Protein AF-A0AAV2IUK6-F1 (afdb_monomer_lite)

Sequence (153 aa):
MNGVLLRRDVLSLEKLEAQLKACLCRFSFSKAKPSVLALSLLIHDIPSVQSEDMLEVTTQIQRHLKIRKSELSCWGERVACCLSVYSSAHCTKPDHRRLQWVISRRTAHTLHATRTVPELPTIPESNWDHNSEDSDTLSSGEESMCSGEEPLS

Structure (mmCIF, N/CA/C/O backbone):
data_AF-A0AAV2IUK6-F1
#
_entry.id   AF-A0AAV2IUK6-F1
#
loop_
_atom_site.group_PDB
_atom_site.id
_atom_site.type_symbol
_atom_site.label_atom_id
_atom_site.label_alt_id
_atom_site.label_comp_id
_atom_site.label_asym_id
_atom_site.label_entity_id
_atom_site.label_seq_id
_atom_site.pdbx_PDB_ins_code
_atom_site.Cartn_x
_atom_site.Cartn_y
_atom_site.Cartn_z
_atom_site.occupancy
_atom_site.B_iso_or_equiv
_atom_site.auth_seq_id
_atom_site.auth_comp_id
_atom_site.auth_asym_id
_atom_site.auth_atom_id
_atom_site.pdbx_PDB_model_num
ATOM 1 N N . MET A 1 1 ? 8.836 30.228 24.528 1.00 35.81 1 MET A N 1
ATOM 2 C CA . MET A 1 1 ? 9.676 29.767 23.403 1.00 35.81 1 MET A CA 1
ATOM 3 C C . MET A 1 1 ? 9.277 28.329 23.129 1.00 35.81 1 MET A C 1
ATOM 5 O O . MET A 1 1 ? 9.625 27.455 23.906 1.00 35.81 1 MET A O 1
ATOM 9 N N . ASN A 1 2 ? 8.429 28.130 22.118 1.00 40.72 2 ASN A N 1
ATOM 10 C CA . ASN A 1 2 ? 7.950 26.817 21.690 1.00 40.72 2 ASN A CA 1
ATOM 11 C C . ASN A 1 2 ? 8.925 26.263 20.656 1.00 40.72 2 ASN A C 1
ATOM 13 O O . ASN A 1 2 ? 9.187 26.918 19.650 1.00 40.72 2 ASN A O 1
ATOM 17 N N . GLY A 1 3 ? 9.435 25.065 20.893 1.00 44.72 3 GLY A N 1
ATOM 18 C CA . GLY A 1 3 ? 10.270 24.351 19.941 1.00 44.72 3 GLY A CA 1
ATOM 19 C C . GLY A 1 3 ? 11.136 23.353 20.682 1.00 44.72 3 GLY A C 1
ATOM 20 O O . GLY A 1 3 ? 11.773 23.727 21.656 1.00 44.72 3 GLY A O 1
ATOM 21 N N . VAL A 1 4 ? 11.176 22.118 20.178 1.00 48.62 4 VAL A N 1
ATOM 22 C CA . VAL A 1 4 ? 11.909 20.954 20.708 1.00 48.62 4 VAL A CA 1
ATOM 23 C C . VAL A 1 4 ? 11.090 20.119 21.708 1.00 48.62 4 VAL A C 1
ATOM 25 O O . VAL A 1 4 ? 11.216 20.326 22.905 1.00 48.62 4 VAL A O 1
ATOM 28 N N . LEU A 1 5 ? 10.262 19.180 21.200 1.00 44.81 5 LEU A N 1
ATOM 29 C CA . LEU A 1 5 ? 10.004 17.819 21.752 1.00 44.81 5 LEU A CA 1
ATOM 30 C C . LEU A 1 5 ? 8.804 17.077 21.087 1.00 44.81 5 LEU A C 1
ATOM 32 O O . LEU A 1 5 ? 7.980 16.495 21.776 1.00 44.81 5 LEU A O 1
ATOM 36 N N . LEU A 1 6 ? 8.667 17.047 19.752 1.00 45.06 6 LEU A N 1
ATOM 37 C CA . LEU A 1 6 ? 7.573 16.270 19.116 1.00 45.06 6 LEU A CA 1
ATOM 38 C C . LEU A 1 6 ? 7.967 15.678 17.753 1.00 45.06 6 LEU A C 1
ATOM 40 O O . LEU A 1 6 ? 7.358 15.941 16.723 1.00 45.06 6 LEU A O 1
ATOM 44 N N . ARG A 1 7 ? 9.063 14.913 17.722 1.00 50.59 7 ARG A N 1
ATOM 45 C CA . ARG A 1 7 ? 9.522 14.221 16.503 1.00 50.59 7 ARG A CA 1
ATOM 46 C C . ARG A 1 7 ? 10.112 12.841 16.811 1.00 50.59 7 ARG A C 1
ATOM 48 O O . ARG A 1 7 ? 11.198 12.527 16.334 1.00 50.59 7 ARG A O 1
ATOM 55 N N . ARG A 1 8 ? 9.456 12.055 17.669 1.00 51.69 8 ARG A N 1
ATOM 56 C CA . ARG A 1 8 ? 9.884 10.673 17.951 1.00 51.69 8 ARG A CA 1
ATOM 57 C C . ARG A 1 8 ? 8.946 9.594 17.404 1.00 51.69 8 ARG A C 1
ATOM 59 O O . ARG A 1 8 ? 9.448 8.522 17.107 1.00 51.69 8 ARG A O 1
ATOM 66 N N . ASP A 1 9 ? 7.695 9.924 17.074 1.00 59.59 9 ASP A N 1
ATOM 67 C CA . ASP A 1 9 ? 6.688 8.898 16.755 1.00 59.59 9 ASP A CA 1
ATOM 68 C C . ASP A 1 9 ? 5.940 9.159 15.435 1.00 59.59 9 A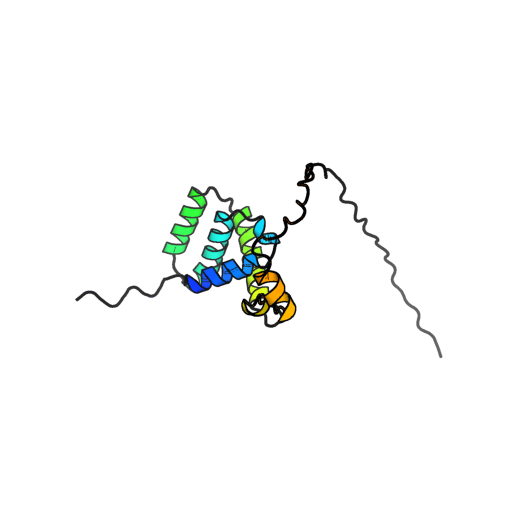SP A C 1
ATOM 70 O O . ASP A 1 9 ? 4.714 9.219 15.400 1.00 59.59 9 ASP A O 1
ATOM 74 N N . VAL A 1 10 ? 6.656 9.388 14.327 1.00 72.75 10 VAL A N 1
ATOM 75 C CA . VAL A 1 10 ? 6.011 9.696 13.035 1.00 72.75 10 VAL A CA 1
ATOM 76 C C . VAL A 1 10 ? 6.364 8.644 11.990 1.00 72.75 10 VAL A C 1
ATOM 78 O O . VAL A 1 10 ? 7.536 8.427 11.681 1.00 72.75 10 VAL A O 1
ATOM 81 N N . LEU A 1 11 ? 5.336 8.014 11.417 1.00 81.38 11 LEU A N 1
ATOM 82 C CA . LEU A 1 11 ? 5.467 7.140 10.252 1.00 81.38 11 LEU A CA 1
ATOM 83 C C . LEU A 1 11 ? 6.074 7.926 9.080 1.00 81.38 11 LEU A C 1
ATOM 85 O O . LEU A 1 11 ? 5.599 9.008 8.730 1.00 81.38 11 LEU A O 1
ATOM 89 N N . SER A 1 12 ? 7.116 7.380 8.450 1.00 89.31 12 SER A N 1
ATOM 90 C CA . SER A 1 12 ? 7.710 8.002 7.264 1.00 89.31 12 SER A CA 1
ATOM 91 C C . SER A 1 12 ? 6.785 7.824 6.061 1.00 89.31 12 SER A C 1
ATOM 93 O O . SER A 1 12 ? 6.610 6.710 5.564 1.00 89.31 12 SER A O 1
ATOM 95 N N . LEU A 1 13 ? 6.215 8.930 5.574 1.00 89.94 13 LEU A N 1
ATOM 96 C CA . LEU A 1 13 ? 5.354 8.929 4.390 1.00 89.94 13 LEU A CA 1
ATOM 97 C C . LEU A 1 13 ? 6.090 8.385 3.159 1.00 89.94 13 LEU A C 1
ATOM 99 O O . LEU A 1 13 ? 5.528 7.590 2.414 1.00 89.94 13 LEU A O 1
ATOM 103 N N . GLU A 1 14 ? 7.360 8.753 2.984 1.00 90.94 14 GLU A N 1
ATOM 104 C CA . GLU A 1 14 ? 8.196 8.274 1.877 1.00 90.94 14 GLU A CA 1
ATOM 105 C C . GLU A 1 14 ? 8.387 6.753 1.928 1.00 90.94 14 GLU A C 1
ATOM 107 O O . GLU A 1 14 ? 8.310 6.073 0.902 1.00 90.94 14 GLU A O 1
ATOM 112 N N . LYS A 1 15 ? 8.596 6.198 3.130 1.00 91.75 15 LYS A N 1
ATOM 113 C CA . LYS A 1 15 ? 8.713 4.749 3.327 1.00 91.75 15 LYS A CA 1
ATOM 114 C C . LYS A 1 15 ? 7.397 4.050 2.985 1.00 91.75 15 LYS A C 1
ATOM 116 O O . LYS A 1 15 ? 7.415 3.076 2.234 1.00 91.75 15 LYS A O 1
ATOM 121 N N . LEU A 1 16 ? 6.274 4.576 3.472 1.00 93.44 16 LEU A N 1
ATOM 122 C CA . LEU A 1 16 ? 4.947 4.020 3.211 1.00 93.44 16 LEU A CA 1
ATOM 123 C C . LEU A 1 16 ? 4.601 4.061 1.714 1.00 93.44 16 LEU A C 1
ATOM 125 O O . LEU A 1 16 ? 4.103 3.085 1.154 1.00 93.44 16 LEU A O 1
ATOM 129 N N . GLU A 1 17 ? 4.926 5.164 1.038 1.00 93.50 17 GLU A N 1
ATOM 130 C CA . GLU A 1 17 ? 4.766 5.311 -0.408 1.00 93.50 17 GLU A CA 1
ATOM 131 C C . GLU A 1 17 ? 5.622 4.291 -1.173 1.00 93.50 17 GLU A C 1
ATOM 133 O O . GLU A 1 17 ? 5.140 3.642 -2.105 1.00 93.50 17 GLU A O 1
ATOM 138 N N . ALA A 1 18 ? 6.881 4.101 -0.770 1.00 92.56 18 ALA A N 1
ATOM 139 C CA . ALA A 1 18 ? 7.762 3.107 -1.374 1.00 92.56 18 ALA A CA 1
ATOM 140 C C . ALA A 1 18 ? 7.238 1.673 -1.181 1.00 92.56 18 ALA A C 1
ATOM 142 O O . ALA A 1 18 ? 7.280 0.873 -2.119 1.00 92.56 18 ALA A O 1
ATOM 143 N N . GLN A 1 19 ? 6.703 1.348 -0.003 1.00 95.12 19 GLN A N 1
ATOM 144 C CA . GLN A 1 19 ? 6.092 0.047 0.279 1.00 95.12 19 GLN A CA 1
ATOM 145 C C . GLN A 1 19 ? 4.807 -0.178 -0.525 1.00 95.12 19 GLN A C 1
ATOM 147 O O . GLN A 1 19 ? 4.596 -1.270 -1.056 1.00 95.12 19 GLN A O 1
ATOM 152 N N . LEU A 1 20 ? 3.970 0.851 -0.673 1.00 95.75 20 LEU A N 1
ATOM 153 C CA . LEU A 1 20 ? 2.778 0.789 -1.515 1.00 95.75 20 LEU A CA 1
ATOM 154 C C . LEU A 1 20 ? 3.159 0.523 -2.975 1.00 95.75 20 LEU A C 1
ATOM 156 O O . LEU A 1 20 ? 2.622 -0.396 -3.594 1.00 95.75 20 LEU A O 1
ATOM 160 N N . LYS A 1 21 ? 4.135 1.267 -3.507 1.00 93.44 21 LYS A N 1
ATOM 161 C CA . LYS A 1 21 ? 4.675 1.039 -4.857 1.00 93.44 21 LYS A CA 1
ATOM 162 C C . LYS A 1 21 ? 5.208 -0.386 -5.012 1.00 93.44 21 LYS A C 1
ATOM 164 O O . LYS A 1 21 ? 4.907 -1.032 -6.011 1.00 93.44 21 LYS A O 1
ATOM 169 N N . ALA A 1 22 ? 5.937 -0.900 -4.020 1.00 94.12 22 ALA A N 1
ATOM 170 C CA . ALA A 1 22 ? 6.437 -2.274 -4.015 1.00 94.12 22 ALA A CA 1
ATOM 171 C C . ALA A 1 22 ? 5.303 -3.310 -4.091 1.00 94.12 22 ALA A C 1
ATOM 173 O O . ALA A 1 22 ? 5.368 -4.233 -4.903 1.00 94.12 22 ALA A O 1
ATOM 174 N N . CYS A 1 23 ? 4.237 -3.133 -3.304 1.00 95.50 23 CYS A N 1
ATOM 175 C CA . CYS A 1 23 ? 3.063 -4.008 -3.341 1.00 95.50 23 CYS A CA 1
ATOM 176 C C . CYS A 1 23 ? 2.380 -3.978 -4.717 1.00 95.50 23 CYS A C 1
ATOM 178 O O . CYS A 1 23 ? 2.057 -5.024 -5.277 1.00 95.50 23 CYS A O 1
ATOM 180 N N . LEU A 1 24 ? 2.227 -2.791 -5.308 1.00 93.69 24 LEU A N 1
ATOM 181 C CA . LEU A 1 24 ? 1.583 -2.616 -6.614 1.00 93.69 24 LEU A CA 1
ATOM 182 C C . LEU A 1 24 ? 2.424 -3.120 -7.799 1.00 93.69 24 LEU A C 1
ATOM 184 O O . LEU A 1 24 ? 1.882 -3.320 -8.882 1.00 93.69 24 LEU A O 1
ATOM 188 N N . CYS A 1 25 ? 3.711 -3.432 -7.601 1.00 91.00 25 CYS A N 1
ATOM 189 C CA . CYS A 1 25 ? 4.508 -4.161 -8.597 1.00 91.00 25 CYS A CA 1
ATOM 190 C C . CYS A 1 25 ? 4.041 -5.617 -8.778 1.00 91.00 25 CYS A C 1
ATOM 192 O O . CYS A 1 25 ? 4.460 -6.297 -9.715 1.00 91.00 25 CYS A O 1
ATOM 194 N N . ARG A 1 26 ? 3.198 -6.131 -7.875 1.00 89.62 26 ARG A N 1
ATOM 195 C CA . ARG A 1 26 ? 2.621 -7.473 -7.946 1.00 89.62 26 ARG A CA 1
ATOM 196 C C . ARG A 1 26 ? 1.139 -7.364 -8.286 1.00 89.62 26 ARG A C 1
ATOM 198 O O . ARG A 1 26 ? 0.345 -6.901 -7.472 1.00 89.62 26 ARG A O 1
ATOM 205 N N . PHE A 1 27 ? 0.746 -7.906 -9.441 1.00 90.62 27 PHE A N 1
ATOM 206 C CA . PHE A 1 27 ? -0.641 -7.879 -9.932 1.00 90.62 27 PHE A CA 1
ATOM 207 C C . PHE A 1 27 ? -1.669 -8.340 -8.889 1.00 90.62 27 PHE A C 1
ATOM 209 O O . PHE A 1 27 ? -2.773 -7.815 -8.823 1.00 90.62 27 PHE A O 1
ATOM 216 N N . SER A 1 28 ? -1.297 -9.280 -8.019 1.00 91.50 28 SER A N 1
ATOM 217 C CA . SER A 1 28 ? -2.178 -9.808 -6.978 1.00 91.50 28 SER A CA 1
ATOM 218 C C . SER A 1 28 ? -2.729 -8.744 -6.007 1.00 91.50 28 SER A C 1
ATOM 220 O O . SER A 1 28 ? -3.816 -8.940 -5.469 1.00 91.50 28 SER A O 1
ATOM 222 N N . PHE A 1 29 ? -2.027 -7.616 -5.825 1.00 95.56 29 PHE A N 1
ATOM 223 C CA . PHE A 1 29 ? -2.471 -6.491 -4.995 1.00 95.56 29 PHE A CA 1
ATOM 224 C C . PHE A 1 29 ? -3.480 -5.572 -5.689 1.00 95.56 29 PHE A C 1
ATOM 226 O O . PHE A 1 29 ? -4.190 -4.850 -4.998 1.00 95.56 29 PHE A O 1
ATOM 233 N N . SER A 1 30 ? -3.625 -5.642 -7.018 1.00 93.31 30 SER A N 1
ATOM 234 C CA . SER A 1 30 ? -4.669 -4.895 -7.746 1.00 93.31 30 SER A CA 1
ATOM 235 C C . SER A 1 30 ? -6.090 -5.313 -7.347 1.00 93.31 30 SER A C 1
ATOM 237 O O . SER A 1 30 ? -7.030 -4.543 -7.506 1.00 93.31 30 SER A O 1
ATOM 239 N N . LYS A 1 31 ? -6.240 -6.521 -6.786 1.00 92.44 31 LYS A N 1
ATOM 240 C CA . LYS A 1 31 ? -7.513 -7.067 -6.294 1.00 92.44 31 LYS A CA 1
ATOM 241 C C . LYS A 1 31 ? -7.828 -6.661 -4.848 1.00 92.44 31 LYS A C 1
ATOM 243 O O . LYS A 1 31 ? -8.919 -6.948 -4.362 1.00 92.44 31 LYS A O 1
ATOM 248 N N . ALA A 1 32 ? -6.877 -6.058 -4.131 1.00 95.19 32 ALA A N 1
ATOM 249 C CA . ALA A 1 32 ? -7.097 -5.625 -2.757 1.00 95.19 32 ALA A CA 1
ATOM 250 C C . ALA A 1 32 ? -8.010 -4.397 -2.728 1.00 95.19 32 ALA A C 1
ATOM 252 O O . ALA A 1 32 ? -7.865 -3.484 -3.541 1.00 95.19 32 ALA A O 1
ATOM 253 N N . LYS A 1 33 ? -8.894 -4.310 -1.729 1.00 96.88 33 LYS A N 1
ATOM 254 C CA . LYS A 1 33 ? -9.545 -3.031 -1.425 1.00 96.88 33 LYS A CA 1
ATOM 255 C C . LYS A 1 33 ? -8.462 -2.015 -1.037 1.00 96.88 33 LYS A C 1
ATOM 257 O O . LYS A 1 33 ? -7.662 -2.333 -0.151 1.00 96.88 33 LYS A O 1
ATOM 262 N N . PRO A 1 34 ? -8.458 -0.792 -1.601 1.00 96.94 34 PRO A N 1
ATOM 263 C CA . PRO A 1 34 ? -7.441 0.212 -1.286 1.00 96.94 34 PRO A CA 1
ATOM 264 C C . PRO A 1 34 ? -7.320 0.499 0.215 1.00 96.94 34 PRO A C 1
ATOM 266 O O . PRO A 1 34 ? -6.217 0.608 0.740 1.00 96.94 34 PRO A O 1
ATOM 269 N N . SER A 1 35 ? -8.451 0.540 0.925 1.00 97.31 35 SER A N 1
ATOM 270 C CA . SER A 1 35 ? -8.497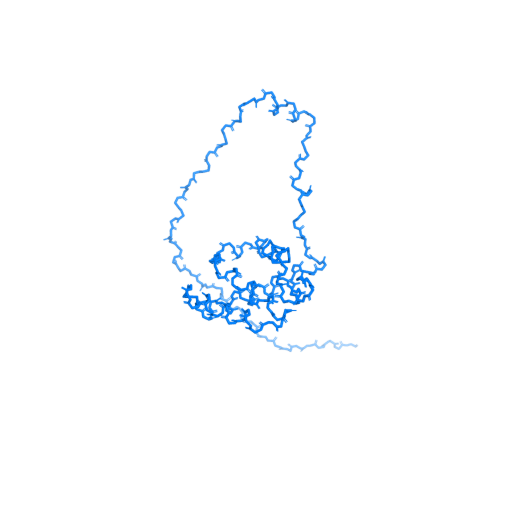 0.755 2.374 1.00 97.31 35 SER A CA 1
ATOM 271 C C . SER A 1 35 ? -7.869 -0.380 3.185 1.00 97.31 35 SER A C 1
ATOM 273 O O . SER A 1 35 ? -7.188 -0.117 4.173 1.00 97.31 35 SER A O 1
ATOM 275 N N . VAL A 1 36 ? -8.064 -1.634 2.767 1.00 97.75 36 VAL A N 1
ATOM 276 C CA . VAL A 1 36 ? -7.464 -2.804 3.424 1.00 97.75 36 VAL A CA 1
ATOM 277 C C . VAL A 1 36 ? -5.958 -2.797 3.217 1.00 97.75 36 VAL A C 1
ATOM 279 O O . VAL A 1 36 ? -5.221 -2.938 4.185 1.00 97.75 36 VAL A O 1
ATOM 282 N N . LEU A 1 37 ? -5.499 -2.558 1.986 1.00 97.69 37 LEU A N 1
ATOM 283 C CA . LEU A 1 37 ? -4.072 -2.485 1.681 1.00 97.69 37 LEU A CA 1
ATOM 284 C C . LEU A 1 37 ? -3.383 -1.347 2.445 1.00 97.69 37 LEU A C 1
ATOM 286 O O . LEU A 1 37 ? -2.329 -1.562 3.042 1.00 97.69 37 LEU A O 1
ATOM 290 N N . ALA A 1 38 ? -3.993 -0.159 2.470 1.00 96.69 38 ALA A N 1
ATOM 291 C CA . ALA A 1 38 ? -3.477 0.979 3.225 1.00 96.69 38 ALA A CA 1
ATOM 292 C C . ALA A 1 38 ? -3.360 0.657 4.723 1.00 96.69 38 ALA A C 1
ATOM 294 O O . ALA A 1 38 ? -2.321 0.908 5.328 1.00 96.69 38 ALA A O 1
ATOM 295 N N . LEU A 1 39 ? -4.390 0.046 5.316 1.00 97.06 39 LEU A N 1
ATOM 296 C CA . LEU A 1 39 ? -4.377 -0.312 6.732 1.00 97.06 39 LEU A CA 1
ATOM 297 C C . LEU A 1 39 ? -3.370 -1.432 7.047 1.00 97.06 39 LEU A C 1
ATOM 299 O O . LEU A 1 39 ? -2.682 -1.354 8.062 1.00 97.06 39 LEU A O 1
ATOM 303 N N . SER A 1 40 ? -3.227 -2.434 6.172 1.00 97.25 40 SER A N 1
ATOM 304 C CA . SER A 1 40 ? -2.198 -3.476 6.294 1.00 97.25 40 SER A CA 1
ATOM 305 C C . SER A 1 40 ? -0.782 -2.892 6.272 1.00 97.25 40 SER A C 1
ATOM 307 O O . SER A 1 40 ? 0.056 -3.317 7.062 1.00 97.25 40 SER A O 1
ATOM 309 N N . LEU A 1 41 ? -0.516 -1.906 5.408 1.00 96.00 41 LEU A N 1
ATOM 310 C CA . LEU A 1 41 ? 0.774 -1.210 5.344 1.00 96.00 41 LEU A CA 1
ATOM 311 C C . LEU A 1 41 ? 1.051 -0.387 6.609 1.00 96.00 41 LEU A C 1
ATOM 313 O O . LEU A 1 41 ? 2.148 -0.457 7.153 1.00 96.00 41 LEU A O 1
ATOM 317 N N . LEU A 1 42 ? 0.050 0.342 7.116 1.00 94.31 42 LEU A N 1
ATOM 318 C CA . LEU A 1 42 ? 0.178 1.095 8.368 1.00 94.31 42 LEU A CA 1
ATOM 319 C C . LEU A 1 42 ? 0.504 0.170 9.547 1.00 94.31 42 LEU A C 1
ATOM 321 O O . LEU A 1 42 ? 1.445 0.428 10.291 1.00 94.31 42 LEU A O 1
ATOM 325 N N . ILE A 1 43 ? -0.234 -0.933 9.690 1.00 93.94 43 ILE A N 1
ATOM 326 C CA . ILE A 1 43 ? -0.021 -1.911 10.766 1.00 93.94 43 ILE A CA 1
ATOM 327 C C . ILE A 1 43 ? 1.345 -2.591 10.648 1.00 93.94 43 ILE A C 1
ATOM 329 O O . ILE A 1 43 ? 1.978 -2.844 11.669 1.00 93.94 43 ILE A O 1
ATOM 333 N N . HIS A 1 44 ? 1.824 -2.854 9.430 1.00 94.38 44 HIS A N 1
ATOM 334 C CA . HIS A 1 44 ? 3.161 -3.405 9.209 1.00 94.38 44 HIS A CA 1
ATOM 335 C C . HIS A 1 44 ? 4.273 -2.480 9.736 1.00 94.38 44 HIS A C 1
ATOM 337 O O . HIS A 1 44 ? 5.284 -2.966 10.242 1.00 94.38 44 HIS A O 1
ATOM 343 N N . ASP A 1 45 ? 4.075 -1.161 9.664 1.00 90.12 45 ASP A N 1
ATOM 344 C CA . ASP A 1 45 ? 5.087 -0.168 10.030 1.00 90.12 45 ASP A CA 1
ATOM 345 C C . ASP A 1 45 ? 4.986 0.357 11.472 1.00 90.12 45 ASP A C 1
ATOM 347 O O . ASP A 1 45 ? 6.000 0.789 12.024 1.00 90.12 45 ASP A O 1
ATOM 351 N N . ILE A 1 46 ? 3.823 0.271 12.127 1.00 89.44 46 ILE A N 1
ATOM 352 C CA . ILE A 1 46 ? 3.630 0.696 13.531 1.00 89.44 46 ILE A CA 1
ATOM 353 C C . ILE A 1 46 ? 4.651 0.087 14.512 1.00 89.44 46 ILE A C 1
ATOM 355 O O . ILE A 1 46 ? 5.179 0.844 15.332 1.00 89.44 46 ILE A O 1
ATOM 359 N N . PRO A 1 47 ? 5.016 -1.213 14.438 1.00 86.06 47 PRO A N 1
ATOM 360 C CA . PRO A 1 47 ? 6.023 -1.791 15.330 1.00 86.06 47 PRO A CA 1
ATOM 361 C C . PRO A 1 47 ? 7.383 -1.083 15.278 1.00 86.06 47 PRO A C 1
ATOM 363 O O . PRO A 1 47 ? 8.110 -1.088 16.267 1.00 86.06 47 PRO A O 1
ATOM 366 N N . SER A 1 48 ? 7.725 -0.438 14.155 1.00 83.62 48 SER A N 1
ATOM 367 C CA . SER A 1 48 ? 8.972 0.331 14.030 1.00 83.62 48 SER A CA 1
ATOM 368 C C . SER A 1 48 ? 8.944 1.675 14.765 1.00 83.62 48 SER A C 1
ATOM 370 O O . SER A 1 48 ? 10.002 2.218 15.071 1.00 83.62 48 SER A O 1
ATOM 372 N N . VAL A 1 49 ? 7.747 2.186 15.069 1.00 81.75 49 VAL A N 1
ATOM 373 C CA . VAL A 1 49 ? 7.515 3.474 15.741 1.00 81.75 49 VAL A CA 1
ATOM 374 C C . VAL A 1 49 ? 7.193 3.286 17.231 1.00 81.75 49 VAL A C 1
ATOM 376 O O . VAL A 1 49 ? 7.307 4.234 17.990 1.00 81.75 49 VAL A O 1
ATOM 379 N N . GLN A 1 50 ? 6.830 2.071 17.672 1.00 80.25 50 GLN A N 1
ATOM 380 C CA . GLN A 1 50 ? 6.512 1.743 19.077 1.00 80.25 50 GLN A CA 1
ATOM 381 C C . GLN A 1 50 ? 5.458 2.675 19.719 1.00 80.25 50 GLN A C 1
ATOM 383 O O . GLN A 1 50 ? 5.474 2.909 20.923 1.00 80.25 50 GLN A O 1
ATOM 388 N N . SER A 1 51 ? 4.523 3.194 18.916 1.00 84.50 51 SER A N 1
ATOM 389 C CA . SER A 1 51 ? 3.467 4.107 19.368 1.00 84.50 51 SER A CA 1
ATOM 390 C C . SER A 1 51 ? 2.159 3.355 19.628 1.00 84.50 51 SER A C 1
ATOM 392 O O . SER A 1 51 ? 1.562 2.794 18.705 1.00 84.50 51 SER A O 1
ATOM 394 N N . GLU A 1 52 ? 1.707 3.359 20.884 1.00 85.44 52 GLU A N 1
ATOM 395 C CA . GLU A 1 52 ? 0.434 2.755 21.304 1.00 85.44 52 GLU A CA 1
ATOM 396 C C . GLU A 1 52 ? -0.773 3.531 20.754 1.00 85.44 52 GLU A C 1
ATOM 398 O O . GLU A 1 52 ? -1.698 2.924 20.212 1.00 85.44 52 GLU A O 1
ATOM 403 N N . ASP A 1 53 ? -0.706 4.866 20.756 1.00 88.50 53 ASP A N 1
ATOM 404 C CA . ASP A 1 53 ? -1.736 5.743 20.182 1.00 88.50 53 ASP A CA 1
ATOM 405 C C . ASP A 1 53 ? -2.023 5.396 18.713 1.00 88.50 53 ASP A C 1
ATOM 407 O O . ASP A 1 53 ? -3.172 5.335 18.271 1.00 88.50 53 ASP A O 1
ATOM 411 N N . MET A 1 54 ? -0.977 5.102 17.936 1.00 87.94 54 MET A N 1
ATOM 412 C CA . MET A 1 54 ? -1.127 4.720 16.532 1.00 87.94 54 MET A CA 1
ATOM 413 C C . MET A 1 54 ? -1.820 3.365 16.353 1.00 87.94 54 MET A C 1
ATOM 415 O O . MET A 1 54 ? -2.568 3.170 15.384 1.00 87.94 54 MET A O 1
ATOM 419 N N . LEU A 1 55 ? -1.599 2.428 17.276 1.00 89.06 55 LEU A N 1
ATOM 420 C CA . LEU A 1 55 ? -2.304 1.148 17.301 1.00 89.06 55 LEU A CA 1
ATOM 421 C C . LEU A 1 55 ? -3.794 1.358 17.622 1.00 89.06 55 LEU A C 1
ATOM 423 O O . LEU A 1 55 ? -4.671 0.759 16.990 1.00 89.06 55 LEU A O 1
ATOM 427 N N . GLU A 1 56 ? -4.106 2.250 18.562 1.00 92.81 56 GLU A N 1
ATOM 428 C CA . GLU A 1 56 ? -5.491 2.584 18.885 1.00 92.81 56 GLU A CA 1
ATOM 429 C C . GLU A 1 56 ? -6.200 3.241 17.691 1.00 92.81 56 GLU A C 1
ATOM 431 O O . GLU A 1 56 ? -7.282 2.812 17.285 1.00 92.81 56 GLU A O 1
ATOM 436 N N . VAL A 1 57 ? -5.562 4.219 17.046 1.00 93.00 57 VAL A N 1
ATOM 437 C CA . VAL A 1 57 ? -6.125 4.887 15.865 1.00 93.00 57 VAL A CA 1
ATOM 438 C C . VAL A 1 57 ? -6.353 3.892 14.725 1.00 93.00 57 VAL A C 1
ATOM 440 O O . VAL A 1 57 ? -7.419 3.889 14.108 1.00 93.00 57 VAL A O 1
ATOM 443 N N . THR A 1 58 ? -5.408 2.989 14.456 1.00 93.25 58 THR A N 1
ATOM 444 C CA . THR A 1 58 ? -5.585 1.975 13.400 1.00 93.25 58 THR A CA 1
ATOM 445 C C . THR A 1 58 ? -6.691 0.972 13.720 1.00 93.25 58 THR A C 1
ATOM 447 O O . THR A 1 58 ? -7.462 0.619 12.825 1.00 93.25 58 THR A O 1
ATOM 450 N N . THR A 1 59 ? -6.856 0.563 14.981 1.00 94.62 59 THR A N 1
ATOM 451 C CA . THR A 1 59 ? -7.979 -0.300 15.391 1.00 94.62 59 THR A CA 1
ATOM 452 C C . THR A 1 59 ? -9.329 0.426 15.348 1.00 94.62 59 THR A C 1
ATOM 454 O O . THR A 1 59 ? -10.344 -0.181 14.990 1.00 94.62 59 THR A O 1
ATOM 457 N N . GLN A 1 60 ? -9.378 1.726 15.651 1.00 97.00 60 GLN A N 1
ATOM 458 C CA . GLN A 1 60 ? -10.563 2.561 15.434 1.00 97.00 60 GLN A CA 1
ATOM 459 C C . GLN A 1 60 ? -10.906 2.648 13.941 1.00 97.00 60 GLN A C 1
ATOM 461 O O . GLN A 1 60 ? -12.032 2.325 13.555 1.00 97.00 60 GLN A O 1
ATOM 466 N N . ILE A 1 61 ? -9.935 2.985 13.088 1.00 96.44 61 ILE A N 1
ATOM 467 C CA . ILE A 1 61 ? -10.100 3.040 11.627 1.00 96.44 61 ILE A CA 1
ATOM 468 C C . ILE A 1 61 ? -10.600 1.695 11.089 1.00 96.44 61 ILE A C 1
ATOM 470 O O . ILE A 1 61 ? -11.555 1.661 10.313 1.00 96.44 61 ILE A O 1
ATOM 474 N N . GLN A 1 62 ? -10.025 0.579 11.544 1.00 97.44 62 GLN A N 1
ATOM 475 C CA . GLN A 1 62 ? -10.471 -0.760 11.162 1.00 97.44 62 GLN A CA 1
ATOM 476 C C . GLN A 1 62 ? -11.968 -0.965 11.437 1.00 97.44 62 GLN A C 1
ATOM 478 O O . GLN A 1 62 ? -12.698 -1.454 10.569 1.00 97.44 62 GLN A O 1
ATOM 483 N N . ARG A 1 63 ? -12.427 -0.594 12.642 1.00 97.38 63 ARG A N 1
ATOM 484 C CA . ARG A 1 63 ? -13.835 -0.708 13.052 1.00 97.38 63 ARG A CA 1
ATOM 485 C C . ARG A 1 63 ? -14.737 0.186 12.209 1.00 97.38 63 ARG A C 1
ATOM 487 O O . ARG A 1 63 ? -15.762 -0.288 11.722 1.00 97.38 63 ARG A O 1
ATOM 494 N N . HIS A 1 64 ? -14.341 1.438 11.990 1.00 97.81 64 HIS A N 1
ATOM 495 C CA . HIS A 1 64 ? -15.099 2.391 11.175 1.00 97.81 64 HIS A CA 1
ATOM 496 C C . HIS A 1 64 ? -15.248 1.929 9.723 1.00 97.81 64 HIS A C 1
ATOM 498 O O . HIS A 1 64 ? -16.331 2.031 9.149 1.00 97.81 64 HIS A O 1
ATOM 504 N N . LEU A 1 65 ? -14.190 1.356 9.149 1.00 97.12 65 LEU A N 1
ATOM 505 C CA . LEU A 1 65 ? -14.190 0.818 7.788 1.00 97.12 65 LEU A CA 1
ATOM 506 C C . LEU A 1 65 ? -14.808 -0.584 7.686 1.00 97.12 65 LEU A C 1
ATOM 508 O O . LEU A 1 65 ? -14.892 -1.134 6.588 1.00 97.12 65 LEU A O 1
ATOM 512 N N . LYS A 1 66 ? -15.237 -1.170 8.814 1.00 97.69 66 LYS A N 1
ATOM 513 C CA . LYS A 1 66 ? -15.814 -2.521 8.904 1.00 97.69 66 LYS A CA 1
ATOM 514 C C . LYS A 1 66 ? -14.914 -3.593 8.269 1.00 97.69 66 LYS A C 1
ATOM 516 O O . LYS A 1 66 ? -15.399 -4.559 7.680 1.00 97.69 66 LYS A O 1
ATOM 521 N N . ILE A 1 67 ? -13.594 -3.430 8.386 1.00 97.62 67 ILE A N 1
ATOM 522 C CA . ILE A 1 67 ? -12.619 -4.384 7.847 1.00 97.62 67 ILE A CA 1
ATOM 523 C C . ILE A 1 67 ? -12.512 -5.575 8.803 1.00 97.62 67 ILE A C 1
ATOM 525 O O . ILE A 1 67 ? -12.191 -5.431 9.988 1.00 97.62 67 ILE A O 1
ATOM 529 N N . ARG A 1 68 ? -12.762 -6.782 8.287 1.00 97.50 68 ARG A N 1
ATOM 530 C CA . ARG A 1 68 ? -12.658 -8.018 9.074 1.00 97.50 68 ARG A CA 1
ATOM 531 C C . ARG A 1 68 ? -11.207 -8.269 9.481 1.00 97.50 68 ARG A C 1
ATOM 533 O O . ARG A 1 68 ? -10.298 -8.113 8.671 1.00 97.50 68 ARG A O 1
ATOM 540 N N . LYS A 1 69 ? -10.995 -8.734 10.718 1.00 96.31 69 LYS A N 1
ATOM 541 C CA . LYS A 1 69 ? -9.654 -9.083 11.229 1.00 96.31 69 LYS A CA 1
ATOM 542 C C . LYS A 1 69 ? -8.950 -10.130 10.357 1.00 96.31 69 LYS A C 1
ATOM 544 O O . LYS A 1 69 ? -7.767 -9.984 10.089 1.00 96.31 69 LYS A O 1
ATOM 549 N N . SER A 1 70 ? -9.678 -11.140 9.874 1.00 97.00 70 SER A N 1
ATOM 550 C CA . SER A 1 70 ? -9.126 -12.185 8.997 1.00 97.00 70 SER A CA 1
ATOM 551 C C . SER A 1 70 ? -8.666 -11.644 7.642 1.00 97.00 70 SER A C 1
ATOM 553 O O . SER A 1 70 ? -7.597 -12.008 7.164 1.00 97.00 70 SER A O 1
ATOM 555 N N . GLU A 1 71 ? -9.442 -10.736 7.046 1.00 96.44 71 GLU A N 1
ATOM 556 C CA . GLU A 1 71 ? -9.084 -10.049 5.800 1.00 96.44 71 GLU A CA 1
ATOM 557 C C . GLU A 1 71 ? -7.819 -9.208 5.997 1.00 96.44 71 GLU A C 1
ATOM 559 O O . GLU A 1 71 ? -6.888 -9.299 5.201 1.00 96.44 71 GLU A O 1
ATOM 564 N N . LEU A 1 72 ? -7.745 -8.463 7.102 1.00 96.75 72 LEU A N 1
ATOM 565 C CA . LEU A 1 72 ? -6.588 -7.638 7.434 1.00 96.75 72 LEU A CA 1
ATOM 566 C C . LEU A 1 72 ? -5.323 -8.465 7.711 1.00 96.75 72 LEU A C 1
ATOM 568 O O . LEU A 1 72 ? -4.252 -8.079 7.253 1.00 96.75 72 LEU A O 1
ATOM 572 N N . SER A 1 73 ? -5.450 -9.604 8.403 1.00 96.75 73 SER A N 1
ATOM 573 C CA . SER A 1 73 ? -4.342 -10.542 8.651 1.00 96.75 73 SER A CA 1
ATOM 574 C C . SER A 1 73 ? -3.816 -11.134 7.349 1.00 96.75 73 SER A C 1
ATOM 576 O O . SER A 1 73 ? -2.626 -11.046 7.069 1.00 96.75 73 SER A O 1
ATOM 578 N N . CYS A 1 74 ? -4.716 -11.649 6.503 1.00 97.31 74 CYS A N 1
ATOM 579 C CA . CYS A 1 74 ? -4.356 -12.241 5.216 1.00 97.31 74 CYS A CA 1
ATOM 580 C C . CYS A 1 74 ? -3.604 -11.241 4.325 1.00 97.31 74 CYS A C 1
ATOM 582 O O . CYS A 1 74 ? -2.557 -11.559 3.759 1.00 97.31 74 CYS A O 1
ATOM 584 N N . TRP A 1 75 ? -4.101 -10.006 4.217 1.00 97.81 75 TRP A N 1
ATOM 585 C CA . TRP A 1 75 ? -3.405 -8.970 3.454 1.00 97.81 75 TRP A CA 1
ATOM 586 C C . TRP A 1 75 ? -2.123 -8.493 4.142 1.00 97.81 75 TRP A C 1
ATOM 588 O O . TRP A 1 75 ? -1.148 -8.220 3.447 1.00 97.81 75 TRP A O 1
ATOM 598 N N . GLY A 1 76 ? -2.078 -8.463 5.475 1.00 97.19 76 GLY A N 1
ATOM 599 C CA . GLY A 1 76 ? -0.874 -8.154 6.248 1.00 97.19 76 GLY A CA 1
ATOM 600 C C . GLY A 1 76 ? 0.270 -9.137 5.986 1.00 97.19 76 GLY A C 1
ATOM 601 O O . GLY A 1 76 ? 1.386 -8.714 5.693 1.00 97.19 76 GLY A O 1
ATOM 602 N N . GLU A 1 77 ? -0.009 -10.441 5.994 1.00 97.62 77 GLU A N 1
ATOM 603 C CA . GLU A 1 77 ? 0.971 -11.488 5.666 1.00 97.62 77 GLU A CA 1
ATOM 604 C C . GLU A 1 77 ? 1.492 -11.349 4.232 1.00 97.62 77 GLU A C 1
ATOM 606 O O . GLU A 1 77 ? 2.696 -11.433 3.976 1.00 97.62 77 GLU A O 1
ATOM 611 N N . ARG A 1 78 ? 0.594 -11.062 3.283 1.00 97.69 78 ARG A N 1
ATOM 612 C CA . ARG A 1 78 ? 0.966 -10.833 1.880 1.00 97.69 78 ARG A CA 1
ATOM 613 C C . ARG A 1 78 ? 1.831 -9.592 1.712 1.00 97.69 78 ARG A C 1
ATOM 615 O O . ARG A 1 78 ? 2.787 -9.641 0.942 1.00 97.69 78 ARG A O 1
ATOM 622 N N . VAL A 1 79 ? 1.519 -8.500 2.413 1.00 97.75 79 VAL A N 1
ATOM 623 C CA . VAL A 1 79 ? 2.354 -7.289 2.448 1.00 97.75 79 VAL A CA 1
ATOM 624 C C . VAL A 1 79 ? 3.739 -7.634 2.987 1.00 97.75 79 VAL A C 1
ATOM 626 O O . VAL A 1 79 ? 4.727 -7.356 2.312 1.00 97.75 79 VAL A O 1
ATOM 629 N N . ALA A 1 80 ? 3.826 -8.306 4.137 1.00 96.75 80 ALA A N 1
ATOM 630 C CA . ALA A 1 80 ? 5.102 -8.677 4.745 1.00 96.75 80 ALA A CA 1
ATOM 631 C C . ALA A 1 80 ? 5.962 -9.542 3.805 1.00 96.75 80 ALA A C 1
ATOM 633 O O . ALA A 1 80 ? 7.137 -9.243 3.589 1.00 96.75 80 ALA A O 1
ATOM 634 N N . CYS A 1 81 ? 5.362 -10.559 3.178 1.00 95.88 81 CYS A N 1
ATOM 635 C CA . CYS A 1 81 ? 6.026 -11.401 2.181 1.00 95.88 81 CYS A CA 1
ATOM 636 C C . CYS A 1 81 ? 6.458 -10.600 0.939 1.00 95.88 81 CYS A C 1
ATOM 638 O O . CYS A 1 81 ? 7.577 -10.735 0.447 1.00 95.88 81 CYS A O 1
ATOM 640 N N . CYS A 1 82 ? 5.602 -9.710 0.436 1.00 95.44 82 CYS A N 1
ATOM 641 C CA . CYS A 1 82 ? 5.942 -8.877 -0.712 1.00 95.44 82 CYS A CA 1
ATOM 642 C C . CYS A 1 82 ? 7.132 -7.960 -0.414 1.00 95.44 82 CYS A C 1
ATOM 644 O O . CYS A 1 82 ? 8.033 -7.840 -1.243 1.00 95.44 82 CYS A O 1
ATOM 646 N N . LEU A 1 83 ? 7.155 -7.324 0.757 1.00 95.31 83 LEU A N 1
ATOM 647 C CA . LEU A 1 83 ? 8.211 -6.393 1.150 1.00 95.31 83 LEU A CA 1
ATOM 648 C C . LEU A 1 83 ? 9.538 -7.103 1.446 1.00 95.31 83 LEU A C 1
ATOM 650 O O . LEU A 1 83 ? 10.596 -6.573 1.095 1.00 95.31 83 LEU A O 1
ATOM 654 N N . SER A 1 84 ? 9.511 -8.317 2.003 1.00 94.50 84 SER A N 1
ATOM 655 C CA . SER A 1 84 ? 10.730 -9.117 2.183 1.00 94.50 84 SER A CA 1
ATOM 656 C C . SER A 1 84 ? 11.337 -9.511 0.832 1.00 94.50 84 SER A C 1
ATOM 658 O O . SER A 1 84 ? 12.528 -9.312 0.600 1.00 94.50 84 SER A O 1
ATOM 660 N N . VAL A 1 85 ? 10.509 -9.948 -0.121 1.00 93.00 85 VAL A N 1
ATOM 661 C CA . VAL A 1 85 ? 10.964 -10.255 -1.483 1.00 93.00 85 VAL A CA 1
ATOM 662 C C . VAL A 1 85 ? 11.451 -8.994 -2.196 1.00 93.00 85 VAL A C 1
ATOM 664 O O . VAL A 1 85 ? 12.505 -9.020 -2.826 1.00 93.00 85 VAL A O 1
ATOM 667 N N . TYR A 1 86 ? 10.731 -7.876 -2.089 1.00 91.75 86 TYR A N 1
ATOM 668 C CA . TYR A 1 86 ? 11.071 -6.629 -2.783 1.00 91.75 86 TYR A CA 1
ATOM 669 C C . TYR A 1 86 ? 12.348 -5.961 -2.254 1.00 91.75 86 TYR A C 1
ATOM 671 O O . TYR A 1 86 ? 13.067 -5.295 -3.002 1.00 91.75 86 TYR A O 1
ATOM 679 N N . SER A 1 87 ? 12.645 -6.133 -0.964 1.00 89.88 87 SER A N 1
ATOM 680 C CA . SER A 1 87 ? 13.887 -5.646 -0.354 1.00 89.88 87 SER A CA 1
ATOM 681 C C . SER A 1 87 ? 15.104 -6.522 -0.677 1.00 89.88 87 SER A C 1
ATOM 683 O O . SER A 1 87 ? 16.229 -6.036 -0.571 1.00 89.88 87 SER A O 1
ATOM 685 N N . SER A 1 88 ? 14.901 -7.761 -1.144 1.00 91.00 88 SER A N 1
ATOM 686 C CA . SER A 1 88 ? 15.986 -8.654 -1.564 1.00 91.00 88 SER A CA 1
ATOM 687 C C . SER A 1 88 ? 16.771 -8.116 -2.772 1.00 91.00 88 SER A C 1
ATOM 689 O O . SER A 1 88 ? 16.229 -7.447 -3.657 1.00 91.00 88 SER A O 1
ATOM 691 N N . ALA A 1 89 ? 18.058 -8.470 -2.849 1.00 84.19 89 ALA A N 1
ATOM 692 C CA . ALA A 1 89 ? 18.942 -8.091 -3.957 1.00 84.19 89 ALA A CA 1
ATOM 693 C C . ALA A 1 89 ? 18.541 -8.718 -5.309 1.00 84.19 89 ALA A C 1
ATOM 695 O O . ALA A 1 89 ? 18.934 -8.221 -6.361 1.00 84.19 89 ALA A O 1
ATOM 696 N N . HIS A 1 90 ? 17.743 -9.789 -5.290 1.00 78.06 90 HIS A N 1
ATOM 697 C CA . HIS A 1 90 ? 17.293 -10.499 -6.489 1.00 78.06 90 HIS A CA 1
ATOM 698 C C . HIS A 1 90 ? 16.015 -9.908 -7.102 1.00 78.06 90 HIS A C 1
ATOM 700 O O . HIS A 1 90 ? 15.621 -10.296 -8.201 1.00 78.06 90 HIS A O 1
ATOM 706 N N . CYS A 1 91 ? 15.352 -8.963 -6.426 1.00 80.50 91 CYS A N 1
ATOM 707 C CA . CYS A 1 91 ? 14.151 -8.337 -6.963 1.00 80.50 91 CYS A CA 1
ATOM 708 C C . CYS A 1 91 ? 14.502 -7.273 -8.008 1.00 80.50 91 CYS A C 1
ATOM 710 O O . CYS A 1 91 ? 15.121 -6.251 -7.706 1.00 80.50 91 CYS A O 1
ATOM 712 N N . THR A 1 92 ? 14.036 -7.469 -9.243 1.00 77.19 92 THR A N 1
ATOM 713 C CA . THR A 1 92 ? 14.124 -6.440 -10.284 1.00 77.19 92 THR A CA 1
ATOM 714 C C . THR A 1 92 ? 13.099 -5.346 -9.999 1.00 77.19 92 THR A C 1
ATOM 716 O O . THR A 1 92 ? 11.904 -5.516 -10.233 1.00 77.19 92 THR A O 1
ATOM 719 N N . LYS A 1 93 ? 13.562 -4.219 -9.460 1.00 82.19 93 LYS A N 1
ATOM 720 C CA . LYS A 1 93 ? 12.706 -3.061 -9.185 1.00 82.19 93 LYS A CA 1
ATOM 721 C C . LYS A 1 93 ? 12.409 -2.337 -10.502 1.00 82.19 93 LYS A C 1
ATOM 723 O O . LYS A 1 93 ? 13.332 -2.169 -11.306 1.00 82.19 93 LYS A O 1
ATOM 728 N N . PRO A 1 94 ? 11.156 -1.923 -10.756 1.00 74.62 94 PRO A N 1
ATOM 729 C CA . PRO A 1 94 ? 10.863 -1.099 -11.916 1.00 74.62 94 PRO A CA 1
ATOM 730 C C . PRO A 1 94 ? 11.655 0.205 -11.811 1.00 74.62 94 PRO A C 1
ATOM 732 O O . PRO A 1 94 ? 11.516 0.968 -10.857 1.00 74.62 94 PRO A O 1
ATOM 735 N N . ASP A 1 95 ? 12.520 0.427 -12.793 1.00 72.00 95 ASP A N 1
ATOM 736 C CA . ASP A 1 95 ? 13.306 1.644 -12.930 1.00 72.00 95 ASP A CA 1
ATOM 737 C C . ASP A 1 95 ? 12.621 2.544 -13.962 1.00 72.00 95 ASP A C 1
ATOM 739 O O . ASP A 1 95 ? 12.378 2.135 -15.100 1.00 72.00 95 ASP A O 1
ATOM 743 N N . HIS A 1 96 ? 12.321 3.780 -13.565 1.00 65.44 96 HIS A N 1
ATOM 744 C CA . HIS A 1 96 ? 11.719 4.807 -14.415 1.00 65.44 96 HIS A CA 1
ATOM 745 C C . HIS A 1 96 ? 12.574 5.118 -15.655 1.00 65.44 96 HIS A C 1
ATOM 747 O O . HIS A 1 96 ? 12.054 5.614 -16.652 1.00 65.44 96 HIS A O 1
ATOM 753 N N . ARG A 1 97 ? 13.871 4.780 -15.638 1.00 65.19 97 ARG A N 1
ATOM 754 C CA . ARG A 1 97 ? 14.751 4.891 -16.810 1.00 65.19 97 ARG A CA 1
ATOM 755 C C . ARG A 1 97 ? 14.528 3.796 -17.851 1.00 65.19 97 ARG A C 1
ATOM 757 O O . ARG A 1 97 ? 14.811 4.014 -19.023 1.00 65.19 97 ARG A O 1
ATOM 764 N N . ARG A 1 98 ? 13.994 2.632 -17.465 1.00 59.22 98 ARG A N 1
ATOM 765 C CA . ARG A 1 98 ? 13.775 1.491 -18.376 1.00 59.22 98 ARG A CA 1
ATOM 766 C C . ARG A 1 98 ? 12.507 1.610 -19.222 1.00 59.22 98 ARG A C 1
ATOM 768 O O . ARG A 1 98 ? 12.358 0.857 -20.176 1.00 59.22 98 ARG A O 1
ATOM 775 N N . LEU A 1 99 ? 11.628 2.563 -18.907 1.00 60.84 99 LEU A N 1
ATOM 776 C CA . LEU A 1 99 ? 10.461 2.924 -19.723 1.00 60.84 99 LEU A CA 1
ATOM 777 C C . LEU A 1 99 ? 10.760 4.086 -20.688 1.00 60.84 99 LEU A C 1
ATOM 779 O O . LEU A 1 99 ? 9.850 4.771 -21.149 1.00 60.84 99 LEU A O 1
ATOM 783 N N . GLN A 1 100 ? 12.035 4.329 -20.998 1.00 70.75 100 GLN A N 1
ATOM 784 C CA . GLN A 1 100 ? 12.408 5.224 -22.086 1.00 70.75 100 GLN A CA 1
ATOM 785 C C . GLN A 1 100 ? 12.314 4.466 -23.408 1.00 70.75 100 GLN A C 1
ATOM 787 O O . GLN A 1 100 ? 13.102 3.564 -23.692 1.00 70.75 100 GLN A O 1
ATOM 792 N N . TRP A 1 101 ? 11.345 4.846 -24.233 1.00 68.88 101 TRP A N 1
ATOM 793 C CA . TRP A 1 101 ? 11.262 4.372 -25.607 1.00 68.88 101 TRP A CA 1
ATOM 794 C C . TRP A 1 101 ? 12.374 5.039 -26.418 1.00 68.88 101 TRP A C 1
ATOM 796 O O . TRP A 1 101 ? 12.265 6.201 -26.807 1.00 68.88 101 TRP A O 1
ATOM 806 N N . VAL A 1 102 ? 13.467 4.316 -26.661 1.00 76.06 102 VAL A N 1
ATOM 807 C CA . VAL A 1 102 ? 14.502 4.774 -27.593 1.00 76.06 102 VAL A CA 1
ATOM 808 C C . VAL A 1 102 ? 13.976 4.562 -29.008 1.00 76.06 102 VAL A C 1
ATOM 810 O O . VAL A 1 102 ? 13.980 3.450 -29.531 1.00 76.06 102 VAL A O 1
ATOM 813 N N . ILE A 1 103 ? 13.495 5.635 -29.627 1.00 81.62 103 ILE A N 1
ATOM 814 C CA . ILE A 1 103 ? 13.063 5.627 -31.026 1.00 81.62 103 ILE A CA 1
ATOM 815 C C . ILE A 1 103 ? 14.216 6.039 -31.945 1.00 81.62 103 ILE A C 1
ATOM 817 O O . ILE A 1 103 ? 15.047 6.880 -31.600 1.00 81.62 103 ILE A O 1
ATOM 821 N N . SER A 1 104 ? 14.279 5.454 -33.143 1.00 84.69 104 SER A N 1
ATOM 822 C CA . SER A 1 104 ? 15.275 5.860 -34.140 1.00 84.69 104 SER A CA 1
ATOM 823 C C . SER A 1 104 ? 15.022 7.298 -34.610 1.00 84.69 104 SER A C 1
ATOM 825 O O . SER A 1 104 ? 13.882 7.767 -34.595 1.00 84.69 104 SER A O 1
ATOM 827 N N . ARG A 1 105 ? 16.059 7.984 -35.120 1.00 85.06 105 ARG A N 1
ATOM 828 C CA . ARG A 1 105 ? 15.902 9.320 -35.735 1.00 85.06 105 ARG A CA 1
ATOM 829 C C . ARG A 1 105 ? 14.799 9.331 -36.803 1.00 85.06 105 ARG A C 1
ATOM 831 O O . ARG A 1 105 ? 14.012 10.267 -36.856 1.00 85.06 105 ARG A O 1
ATOM 838 N N . ARG A 1 106 ? 14.709 8.268 -37.614 1.00 86.44 106 ARG A N 1
ATOM 839 C CA . ARG A 1 106 ? 13.655 8.109 -38.630 1.00 86.44 106 ARG A CA 1
ATOM 840 C C . ARG A 1 106 ? 12.269 8.022 -37.984 1.00 86.44 106 ARG A C 1
ATOM 842 O O . ARG A 1 106 ? 11.390 8.782 -38.362 1.00 86.44 106 ARG A O 1
ATOM 849 N N . THR A 1 107 ? 12.106 7.170 -36.971 1.00 84.31 107 THR A N 1
ATOM 850 C CA . THR A 1 107 ? 10.844 6.993 -36.231 1.00 84.31 107 THR A CA 1
ATOM 851 C C . THR A 1 107 ? 10.394 8.289 -35.549 1.00 84.31 107 THR A C 1
ATOM 853 O O . THR A 1 107 ? 9.217 8.622 -35.615 1.00 84.31 107 THR A O 1
ATOM 856 N N . ALA A 1 108 ? 11.318 9.058 -34.962 1.00 83.38 108 ALA A N 1
ATOM 857 C CA . ALA A 1 108 ? 11.016 10.361 -34.365 1.00 83.38 108 ALA A CA 1
ATOM 858 C C . ALA A 1 108 ? 10.472 11.353 -35.402 1.00 83.38 108 ALA A C 1
ATOM 860 O O . ALA A 1 108 ? 9.432 11.968 -35.180 1.00 83.38 108 ALA A O 1
ATOM 861 N N . HIS A 1 109 ? 11.127 11.469 -36.561 1.00 80.56 109 HIS A N 1
ATOM 862 C CA . HIS A 1 109 ? 10.649 12.336 -37.640 1.00 80.56 109 HIS A CA 1
ATOM 863 C C . HIS A 1 109 ? 9.290 11.893 -38.198 1.00 80.56 109 HIS A C 1
ATOM 865 O O . HIS A 1 109 ? 8.438 12.745 -38.434 1.00 80.56 109 HIS A O 1
ATOM 871 N N . THR A 1 110 ? 9.057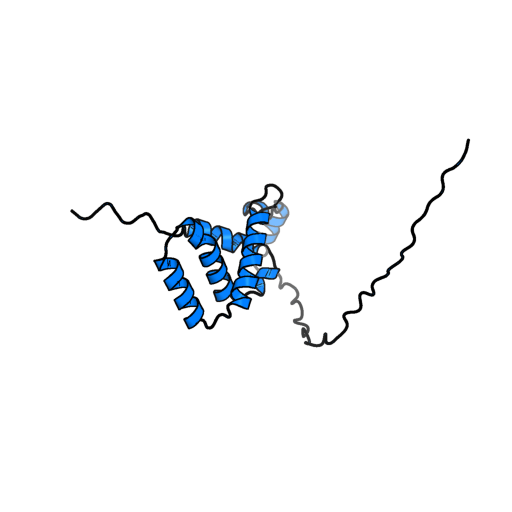 10.588 -38.368 1.00 80.25 110 THR A N 1
ATOM 872 C CA . THR A 1 110 ? 7.758 10.061 -38.816 1.00 80.25 110 THR A CA 1
ATOM 873 C C . THR A 1 110 ? 6.643 10.388 -37.821 1.00 80.25 110 THR A C 1
ATOM 875 O O . THR A 1 110 ? 5.606 10.890 -38.243 1.00 80.25 110 THR A O 1
ATOM 878 N N . LEU A 1 111 ? 6.872 10.192 -36.516 1.00 74.69 111 LEU A N 1
ATOM 879 C CA . LEU A 1 111 ? 5.902 10.530 -35.466 1.00 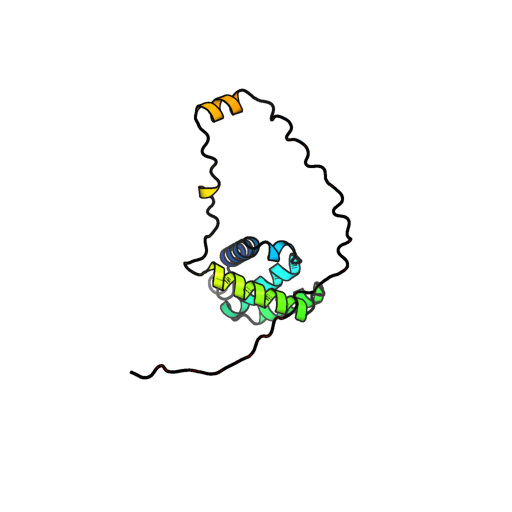74.69 111 LEU A CA 1
ATOM 880 C C . LEU A 1 111 ? 5.610 12.036 -35.399 1.00 74.69 111 LEU A C 1
ATOM 882 O O . LEU A 1 111 ? 4.465 12.425 -35.195 1.00 74.69 111 LEU A O 1
ATOM 886 N N . HIS A 1 112 ? 6.620 12.889 -35.601 1.00 68.25 112 HIS A N 1
ATOM 887 C CA . HIS A 1 112 ? 6.424 14.341 -35.658 1.00 68.25 112 HIS A CA 1
ATOM 888 C C . HIS A 1 112 ? 5.660 14.799 -36.910 1.00 68.25 112 HIS A C 1
ATOM 890 O O . HIS A 1 112 ? 4.931 15.788 -36.845 1.00 68.25 112 HIS A O 1
ATOM 896 N N . ALA A 1 113 ? 5.818 14.107 -38.042 1.00 70.12 113 ALA A N 1
ATOM 897 C CA . ALA A 1 113 ? 5.126 14.433 -39.288 1.00 70.12 113 ALA A CA 1
ATOM 898 C C . ALA A 1 113 ? 3.641 14.025 -39.260 1.00 70.12 113 ALA A C 1
ATOM 900 O O . ALA A 1 113 ? 2.798 14.711 -39.838 1.00 70.12 113 ALA A O 1
ATOM 901 N N . THR A 1 114 ? 3.293 12.948 -38.550 1.00 63.34 114 THR A N 1
ATOM 902 C CA . THR A 1 114 ? 1.904 12.540 -38.308 1.00 63.34 114 THR A CA 1
ATOM 903 C C . THR A 1 114 ? 1.351 13.255 -37.072 1.00 63.34 114 THR A C 1
ATOM 905 O O . THR A 1 114 ? 1.381 12.721 -35.968 1.00 63.34 114 THR A O 1
ATOM 908 N N . ARG A 1 115 ? 0.815 14.477 -37.232 1.00 60.59 115 ARG A N 1
ATOM 909 C CA . ARG A 1 115 ? 0.144 15.218 -36.133 1.00 60.59 115 ARG A CA 1
ATOM 910 C C . ARG A 1 115 ? -1.141 14.536 -35.632 1.00 60.59 115 ARG A C 1
ATOM 912 O O . ARG A 1 115 ? -1.712 14.946 -34.627 1.00 60.59 115 ARG A O 1
ATOM 919 N N . THR A 1 116 ? -1.602 13.511 -36.336 1.00 63.94 116 THR A N 1
ATOM 920 C CA . THR A 1 116 ? -2.754 12.688 -35.983 1.00 63.94 116 THR A CA 1
ATOM 921 C C . THR A 1 116 ? -2.270 11.281 -35.668 1.00 63.94 116 THR A C 1
ATOM 923 O O . THR A 1 116 ? -1.718 10.605 -36.537 1.00 63.94 116 THR A O 1
ATOM 926 N N . VAL A 1 117 ? -2.463 10.860 -34.419 1.00 65.88 117 VAL A N 1
ATOM 927 C CA . VAL A 1 117 ? -2.258 9.475 -33.990 1.00 65.88 117 VAL A CA 1
ATOM 928 C C . VAL A 1 117 ? -3.196 8.602 -34.833 1.00 65.88 117 VAL A C 1
ATOM 930 O O . VAL A 1 117 ? -4.396 8.879 -34.833 1.00 65.88 117 VAL A O 1
ATOM 933 N N . PRO A 1 118 ? -2.693 7.606 -35.588 1.00 66.50 118 PRO A N 1
ATOM 934 C CA . PRO A 1 118 ? -3.561 6.643 -36.255 1.00 66.50 118 PRO A CA 1
ATOM 935 C C . PRO A 1 118 ? -4.447 5.989 -35.195 1.00 66.50 118 PRO A C 1
ATOM 937 O O . PRO A 1 118 ? -3.924 5.590 -34.153 1.00 66.50 118 PRO A O 1
ATOM 940 N N . GLU A 1 119 ? -5.760 5.904 -35.423 1.00 67.00 119 GLU A N 1
ATOM 941 C CA . GLU A 1 119 ? -6.642 5.185 -34.502 1.00 67.00 119 GLU A CA 1
ATOM 942 C C . GLU A 1 119 ? -6.093 3.770 -34.313 1.00 67.00 119 GLU A C 1
ATOM 944 O O . GLU A 1 119 ? -5.935 3.005 -35.268 1.00 67.00 119 GLU A O 1
ATOM 949 N N . LEU A 1 120 ? -5.722 3.452 -33.071 1.00 75.25 120 LEU A N 1
ATOM 950 C CA . LEU A 1 120 ? -5.367 2.090 -32.720 1.00 75.25 120 LEU A CA 1
ATOM 951 C C . LEU A 1 120 ? -6.623 1.241 -32.927 1.00 75.25 120 LEU A C 1
ATOM 953 O O . LEU A 1 120 ? -7.709 1.695 -32.554 1.00 75.25 120 LEU A O 1
ATOM 957 N N . PRO A 1 121 ? -6.506 0.032 -33.502 1.00 72.81 121 PRO A N 1
ATOM 958 C CA . PRO A 1 121 ? -7.651 -0.855 -33.603 1.00 72.81 121 PRO A CA 1
ATOM 959 C C . PRO A 1 121 ? -8.249 -1.019 -32.206 1.00 72.81 121 PRO A C 1
ATOM 961 O O . PRO A 1 121 ? -7.544 -1.388 -31.263 1.00 72.81 121 PRO A O 1
ATOM 964 N N . THR A 1 122 ? -9.530 -0.685 -32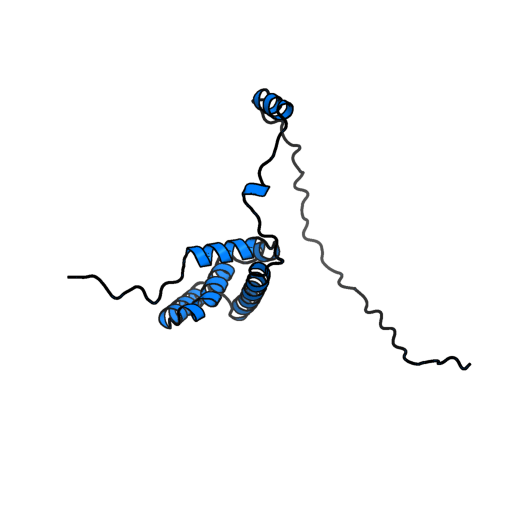.062 1.00 76.56 122 THR A N 1
ATOM 965 C CA . THR A 1 122 ? -10.249 -0.881 -30.808 1.00 76.56 122 THR A CA 1
ATOM 966 C C . THR A 1 122 ? -10.194 -2.366 -30.490 1.00 76.56 122 THR A C 1
ATOM 968 O O . THR A 1 122 ? -10.691 -3.182 -31.266 1.00 76.56 122 THR A O 1
ATOM 971 N N . ILE A 1 123 ? -9.554 -2.728 -29.377 1.00 76.38 123 ILE A N 1
ATOM 972 C CA . ILE A 1 123 ? -9.674 -4.083 -28.848 1.00 76.38 123 ILE A CA 1
ATOM 973 C C . ILE A 1 123 ? -11.160 -4.238 -28.517 1.00 76.38 123 ILE A C 1
ATOM 975 O O . ILE A 1 123 ? -11.658 -3.451 -27.710 1.00 76.38 123 ILE A O 1
ATOM 979 N N . PRO A 1 124 ? -11.898 -5.155 -29.166 1.00 74.44 124 PRO A N 1
ATOM 980 C CA . PRO A 1 124 ? -13.290 -5.354 -28.819 1.00 74.44 124 PRO A CA 1
ATOM 981 C C . PRO A 1 124 ? -13.338 -5.761 -27.349 1.00 74.44 124 PRO A C 1
ATOM 983 O O . PRO A 1 124 ? -12.661 -6.706 -26.941 1.00 74.44 124 PRO A O 1
ATOM 986 N N . GLU A 1 125 ? -14.124 -5.034 -26.559 1.00 71.56 125 GLU A N 1
ATOM 987 C CA . GLU A 1 125 ? -14.504 -5.421 -25.203 1.00 71.56 125 GLU A CA 1
ATOM 988 C C . GLU A 1 125 ? -15.402 -6.667 -25.338 1.00 71.56 125 GLU A C 1
ATOM 990 O O . GLU A 1 125 ? -16.624 -6.589 -25.244 1.00 71.56 125 GLU A O 1
ATOM 995 N N . SER A 1 126 ? -14.831 -7.822 -25.701 1.00 59.91 126 SER A N 1
ATOM 996 C CA . SER A 1 126 ? -15.562 -9.085 -25.690 1.00 59.91 126 SER A CA 1
ATOM 997 C C . SER A 1 126 ? -15.978 -9.315 -24.250 1.00 59.91 126 SER A C 1
ATOM 999 O O . SER A 1 126 ? -15.093 -9.392 -23.399 1.00 59.91 126 SER A O 1
ATOM 1001 N N . ASN A 1 127 ? -17.288 -9.376 -23.996 1.00 56.84 127 ASN A N 1
ATOM 1002 C CA . ASN A 1 127 ? -17.888 -9.772 -22.728 1.00 56.84 127 ASN A CA 1
ATOM 1003 C C . ASN A 1 127 ? -16.979 -10.788 -22.027 1.00 56.84 127 ASN A C 1
ATOM 1005 O O . ASN A 1 127 ? -16.818 -11.916 -22.496 1.00 56.84 127 ASN A O 1
ATOM 1009 N N . TRP A 1 128 ? -16.360 -10.385 -20.916 1.00 56.09 128 TRP A N 1
ATOM 1010 C CA . TRP A 1 128 ? -15.777 -11.330 -19.969 1.00 56.09 128 TRP A CA 1
ATOM 1011 C C . TRP A 1 128 ? -16.963 -11.995 -19.280 1.00 56.09 128 TRP A C 1
ATOM 1013 O O . TRP A 1 128 ? -17.238 -11.712 -18.116 1.00 56.09 128 TRP A O 1
ATOM 1023 N N . ASP A 1 129 ? -17.739 -12.772 -20.042 1.00 50.81 129 ASP A N 1
ATOM 1024 C CA . ASP A 1 129 ? -18.888 -13.483 -19.525 1.00 50.81 129 ASP A CA 1
ATOM 1025 C C . ASP A 1 129 ? -18.385 -14.300 -18.347 1.00 50.81 129 ASP A C 1
ATOM 1027 O O . ASP A 1 129 ? -17.531 -15.184 -18.461 1.00 50.81 129 ASP A O 1
ATOM 1031 N N . HIS A 1 130 ? -18.876 -13.896 -17.183 1.00 52.91 130 HIS A N 1
ATOM 1032 C CA . HIS A 1 130 ? -18.766 -14.600 -15.933 1.00 52.91 130 HIS A CA 1
ATOM 1033 C C . HIS A 1 130 ? -19.419 -15.970 -16.111 1.00 52.91 130 HIS A C 1
ATOM 1035 O O . HIS A 1 130 ? -20.583 -16.150 -15.783 1.00 52.91 130 HIS A O 1
ATOM 1041 N N . ASN A 1 131 ? -18.677 -16.923 -16.664 1.00 54.22 131 ASN A N 1
ATOM 1042 C CA . ASN A 1 131 ? -19.033 -18.329 -16.642 1.00 54.22 131 ASN A CA 1
ATOM 1043 C C . ASN A 1 131 ? -17.769 -19.188 -16.717 1.00 54.22 131 ASN A C 1
ATOM 1045 O O . ASN A 1 131 ? -17.490 -19.850 -17.712 1.00 54.22 131 ASN A O 1
ATOM 1049 N N . SER A 1 132 ? -16.984 -19.150 -15.644 1.00 47.22 132 SER A N 1
ATOM 1050 C CA . SER A 1 132 ? -16.084 -20.253 -15.304 1.00 47.22 132 SER A CA 1
ATOM 1051 C C . SER A 1 132 ? -16.501 -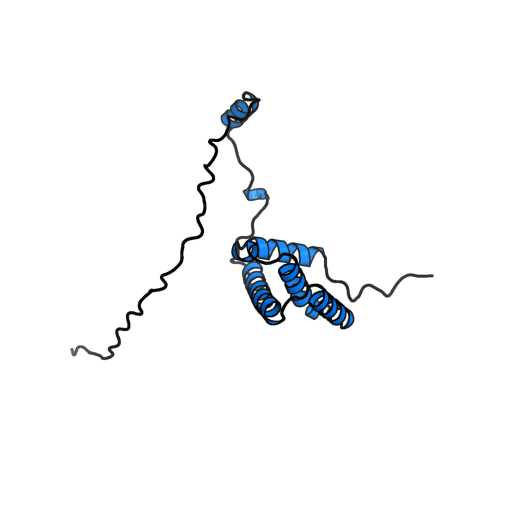20.764 -13.932 1.00 47.22 132 SER A C 1
ATOM 1053 O O . SER A 1 132 ? -15.768 -20.652 -12.952 1.00 47.22 132 SER A O 1
ATOM 1055 N N . GLU A 1 133 ? -17.743 -21.234 -13.866 1.00 53.09 133 GLU A N 1
ATOM 1056 C CA . GLU A 1 133 ? -18.122 -22.266 -12.913 1.00 53.09 133 GLU A CA 1
ATOM 1057 C C . GLU A 1 133 ? -17.386 -23.548 -13.340 1.00 53.09 133 GLU A C 1
ATOM 1059 O O . GLU A 1 133 ? -17.397 -23.905 -14.516 1.00 53.09 133 GLU A O 1
ATOM 1064 N N . ASP A 1 134 ? -16.716 -24.176 -12.376 1.00 52.41 134 ASP A N 1
ATOM 1065 C CA . ASP A 1 134 ? -16.171 -25.536 -12.396 1.00 52.41 134 ASP A CA 1
ATOM 1066 C C . ASP A 1 134 ? -15.025 -25.883 -13.369 1.00 52.41 134 ASP A C 1
ATOM 1068 O O . ASP A 1 134 ? -15.186 -26.041 -14.574 1.00 52.41 134 ASP A O 1
ATOM 1072 N N . SER A 1 135 ? -13.843 -26.161 -12.804 1.00 50.81 135 SER A N 1
ATOM 1073 C CA . SER A 1 135 ? -13.419 -27.557 -12.589 1.00 50.81 135 SER A CA 1
ATOM 1074 C C . SER A 1 135 ? -11.966 -27.606 -12.094 1.00 50.81 135 SER A C 1
ATOM 1076 O O . SER A 1 135 ? -11.017 -27.685 -12.876 1.00 50.81 135 SER A O 1
ATOM 1078 N N . ASP A 1 136 ? -11.786 -27.598 -10.773 1.00 51.00 136 ASP A N 1
ATOM 1079 C CA . ASP A 1 136 ? -10.542 -28.020 -10.127 1.00 51.00 136 ASP A CA 1
ATOM 1080 C C . ASP A 1 136 ? -10.414 -29.551 -10.217 1.00 51.00 136 ASP A C 1
ATOM 1082 O O . ASP A 1 136 ? -10.992 -30.273 -9.409 1.00 51.00 136 ASP A O 1
ATOM 1086 N N . THR A 1 137 ? -9.635 -30.073 -11.170 1.00 53.75 137 THR A N 1
ATOM 1087 C CA . THR A 1 137 ? -9.156 -31.469 -11.123 1.00 53.75 137 THR A CA 1
ATOM 1088 C C . THR A 1 137 ? -7.713 -31.573 -11.619 1.00 53.75 137 THR A C 1
ATOM 1090 O O . THR A 1 137 ? -7.440 -32.059 -12.716 1.00 53.75 137 THR A O 1
ATOM 1093 N N . LEU A 1 138 ? -6.757 -31.128 -10.804 1.00 52.97 138 LEU A N 1
ATOM 1094 C CA . LEU A 1 138 ? -5.359 -31.544 -10.943 1.00 52.97 138 LEU A CA 1
ATOM 1095 C C . LEU A 1 138 ? -5.181 -32.783 -10.061 1.00 52.97 138 LEU A C 1
ATOM 1097 O O . LEU A 1 138 ? -4.911 -32.688 -8.867 1.00 52.97 138 LEU A O 1
ATOM 1101 N N . SER A 1 139 ? -5.465 -33.940 -10.652 1.00 62.25 139 SER A N 1
ATOM 1102 C CA . SER A 1 139 ? -5.357 -35.256 -10.030 1.00 62.25 139 SER A CA 1
ATOM 1103 C C . SER A 1 139 ? -3.918 -35.527 -9.571 1.00 62.25 139 SER A C 1
ATOM 1105 O O . SER A 1 139 ? -2.977 -35.444 -10.360 1.00 62.25 139 SER A O 1
ATOM 1107 N N . SER A 1 140 ? -3.768 -35.839 -8.282 1.00 52.97 140 SER A N 1
ATOM 1108 C CA . SER A 1 140 ? -2.537 -36.332 -7.667 1.00 52.97 140 SER A CA 1
ATOM 1109 C C . SER A 1 140 ? -2.165 -37.695 -8.251 1.00 52.97 140 SER A C 1
ATOM 1111 O O . SER A 1 140 ? -2.838 -38.687 -7.986 1.00 52.97 140 SER A O 1
ATOM 1113 N N . GLY A 1 141 ? -1.080 -37.744 -9.022 1.00 46.47 141 GLY A N 1
ATOM 1114 C CA . GLY A 1 141 ? -0.377 -38.983 -9.338 1.00 46.47 141 GLY A CA 1
ATOM 1115 C C . GLY A 1 141 ? 0.584 -39.317 -8.205 1.00 46.47 141 GLY A C 1
ATOM 1116 O O . GLY A 1 141 ? 1.712 -38.831 -8.177 1.00 46.47 141 GLY A O 1
ATOM 1117 N N . GLU A 1 142 ? 0.110 -40.099 -7.244 1.00 47.00 142 GLU A N 1
ATOM 1118 C CA . GLU A 1 142 ? 0.960 -40.868 -6.345 1.00 47.00 142 GLU A CA 1
ATOM 1119 C C . GLU A 1 142 ? 1.514 -42.084 -7.104 1.00 47.00 142 GLU A C 1
ATOM 1121 O O . GLU A 1 142 ? 0.760 -42.935 -7.565 1.00 47.00 142 GLU A O 1
ATOM 1126 N N . GLU A 1 143 ? 2.835 -42.192 -7.224 1.00 49.56 143 GLU A N 1
ATOM 1127 C CA . GLU A 1 143 ? 3.484 -43.494 -7.368 1.00 49.56 143 GLU A CA 1
ATOM 1128 C C . GLU A 1 143 ? 4.613 -43.607 -6.341 1.00 49.56 143 GLU A C 1
ATOM 1130 O O . GLU A 1 143 ? 5.710 -43.066 -6.450 1.00 49.56 143 GLU A O 1
ATOM 1135 N N . SER A 1 144 ? 4.243 -44.273 -5.253 1.00 57.62 144 SER A N 1
ATOM 1136 C CA . SER A 1 144 ? 5.121 -44.921 -4.296 1.00 57.62 144 SER A CA 1
ATOM 1137 C C . SER A 1 144 ? 5.685 -46.186 -4.941 1.00 57.62 144 SER A C 1
ATOM 1139 O O . SER A 1 144 ? 4.886 -46.997 -5.395 1.00 57.62 144 SER A O 1
ATOM 1141 N N . MET A 1 145 ? 7.008 -46.383 -4.934 1.00 36.53 145 MET A N 1
ATOM 1142 C CA . MET A 1 145 ? 7.666 -47.641 -4.537 1.00 36.53 145 MET A CA 1
ATOM 1143 C C . MET A 1 145 ? 9.167 -47.409 -4.298 1.00 36.53 145 MET A C 1
ATOM 1145 O O . MET A 1 145 ? 9.856 -46.725 -5.048 1.00 36.53 145 MET A O 1
ATOM 1149 N N . CYS A 1 146 ? 9.637 -47.969 -3.187 1.00 39.50 146 CYS A N 1
ATOM 1150 C CA . CYS A 1 146 ? 11.009 -47.979 -2.696 1.00 39.50 146 CYS A CA 1
ATOM 1151 C C . CYS A 1 146 ? 11.689 -49.313 -3.068 1.00 39.50 146 CYS A C 1
ATOM 1153 O O . CYS A 1 146 ? 10.991 -50.283 -3.356 1.00 39.50 146 CYS A O 1
ATOM 1155 N N . SER A 1 147 ? 13.022 -49.347 -2.921 1.00 41.50 147 SER A N 1
ATOM 1156 C CA . SER A 1 147 ? 13.937 -50.506 -3.032 1.00 41.50 147 SER A CA 1
ATOM 1157 C C . SER A 1 147 ? 14.323 -50.870 -4.474 1.00 41.50 147 SER A C 1
ATOM 1159 O O . SER A 1 147 ? 13.466 -51.006 -5.328 1.00 41.50 147 SER A O 1
ATOM 1161 N N . GLY A 1 148 ? 15.585 -51.042 -4.862 1.00 43.78 148 GLY A N 1
ATOM 1162 C CA . GLY A 1 148 ? 16.846 -51.171 -4.139 1.00 43.78 148 GLY A CA 1
ATOM 1163 C C . GLY A 1 148 ? 17.598 -52.328 -4.788 1.00 43.78 148 GLY A C 1
ATOM 1164 O O . GLY A 1 148 ? 17.168 -53.453 -4.602 1.00 43.78 148 GLY A O 1
ATOM 1165 N N . GLU A 1 149 ? 18.675 -52.068 -5.532 1.00 45.16 149 GLU A N 1
ATOM 1166 C CA . GLU A 1 149 ? 19.541 -53.111 -6.102 1.00 45.16 149 GLU A CA 1
ATOM 1167 C C . GLU A 1 149 ? 20.972 -52.573 -6.274 1.00 45.16 149 GLU A C 1
ATOM 1169 O O . GLU A 1 149 ? 21.227 -51.633 -7.029 1.00 45.16 149 GLU A O 1
ATOM 1174 N N . GLU A 1 150 ? 21.900 -53.166 -5.520 1.00 50.25 150 GLU A N 1
ATOM 1175 C CA . GLU A 1 150 ? 23.337 -53.149 -5.801 1.00 50.25 150 GLU A CA 1
ATOM 1176 C C . GLU A 1 150 ? 23.656 -54.033 -7.014 1.00 50.25 150 GLU A C 1
ATOM 1178 O O . GLU A 1 150 ? 23.014 -55.071 -7.188 1.00 50.25 150 GLU A O 1
ATOM 1183 N N . PRO A 1 151 ? 24.723 -53.743 -7.774 1.00 59.69 151 PRO A N 1
ATOM 1184 C CA . PRO A 1 151 ? 25.386 -54.750 -8.579 1.00 59.69 151 PRO A CA 1
ATOM 1185 C C . PRO A 1 151 ? 26.686 -55.223 -7.911 1.00 59.69 151 PRO A C 1
ATOM 1187 O O . PRO A 1 151 ? 27.591 -54.438 -7.630 1.00 59.69 151 PRO A O 1
ATOM 1190 N N . LEU A 1 152 ? 26.783 -56.542 -7.724 1.00 46.72 152 LEU A N 1
ATOM 1191 C CA . LEU A 1 152 ? 28.038 -57.253 -7.493 1.00 46.72 152 LEU A CA 1
ATOM 1192 C C . LEU A 1 152 ? 28.998 -57.067 -8.675 1.00 46.72 152 LEU A C 1
ATOM 1194 O O . LEU A 1 152 ? 28.611 -57.290 -9.825 1.00 46.72 152 LEU A O 1
ATOM 1198 N N . SER A 1 153 ? 30.264 -56.782 -8.367 1.00 57.69 153 SER A N 1
ATOM 1199 C CA . SER A 1 153 ? 31.481 -57.286 -9.033 1.00 57.69 153 SER A CA 1
ATOM 1200 C C . SER A 1 153 ? 32.687 -56.998 -8.147 1.00 57.69 153 SER A C 1
ATOM 1202 O O . SER A 1 153 ? 32.984 -55.799 -7.951 1.00 57.69 153 SER A O 1
#

Foldseek 3Di:
DDDDDPPQADDDPVVLVVLVLLLVVDPVCVPDDPLLLSLLSQVLCNVVSVDPVSVVVSVVSCVVVVPDPVSSVVSNVVSVVSVVQCPDPPDDDDDPVVPDDPDDPVRVVVVVVCPDDPPDPPPPPPPPPPDPDDDPDPDDDDDDDDDDDDDDD

Organism: Knipowitschia caucasica (NCBI:txid637954)

Secondary structure (DSSP, 8-state):
---SS--SS---HHHHHHHHHHHHTSGGGGGS-HHHHHHHHHHHHHHHHT-HHHHHHHHHHHHHTT--HHHHHHHHHHHHHHHHHHHSTT--PPPTTTT-----HHHHHHHHH--SPPPPPPPP-------------------------PPP-

pLDDT: mean 78.08, std 18.72, range [35.81, 97.81]

Radius of gyration: 26.17 Å; chains: 1; bounding box: 50×87×63 Å